Protein AF-A0A0L8HUU6-F1 (afdb_monomer_lite)

Foldseek 3Di:
DAPPDQWRWDDDPPWIWTKHKDFADDKDWDWDFPPPDVDGDTHTDDMDRMDIDIDTDDDDDDDPDDDPDPVPDDDDDDDDDDDDDDDPDDDD

InterPro domains:
  IPR019481 Transcription factor TFIIIC, triple barrel domain [PF10419] (2-60)

pLDDT: mean 78.45, std 20.58, range [37.78, 96.94]

Secondary structure (DSSP, 8-state):
--TTSSS-EEEETTEEEEEEEEEEEEEEEEEEE--SSSS--EEEEEEEEEEEEEEEE---PPP-S----GGG-S--------------PPP-

Structure (mmCIF, N/CA/C/O backbone):
d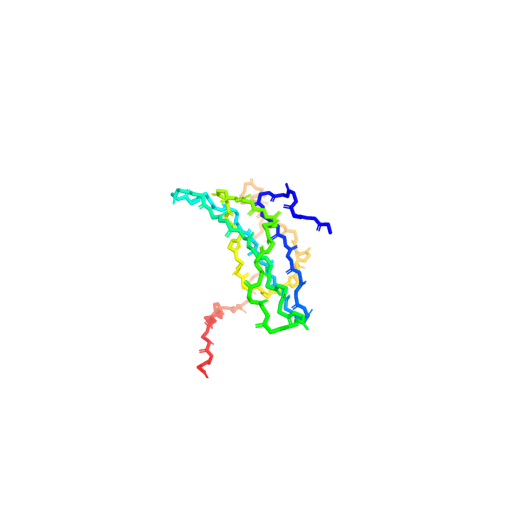ata_AF-A0A0L8HUU6-F1
#
_entry.id   AF-A0A0L8HUU6-F1
#
loop_
_atom_site.group_PDB
_atom_site.id
_atom_site.type_symbol
_atom_site.label_atom_id
_atom_site.label_alt_id
_atom_site.label_comp_id
_atom_site.label_asym_id
_atom_site.label_entity_id
_atom_site.label_seq_id
_atom_site.pdbx_PDB_ins_code
_atom_site.Cartn_x
_atom_site.Cartn_y
_atom_site.Cartn_z
_atom_site.occupancy
_atom_site.B_iso_or_equiv
_atom_site.auth_seq_id
_atom_site.auth_comp_id
_atom_site.auth_asym_id
_atom_site.auth_atom_id
_atom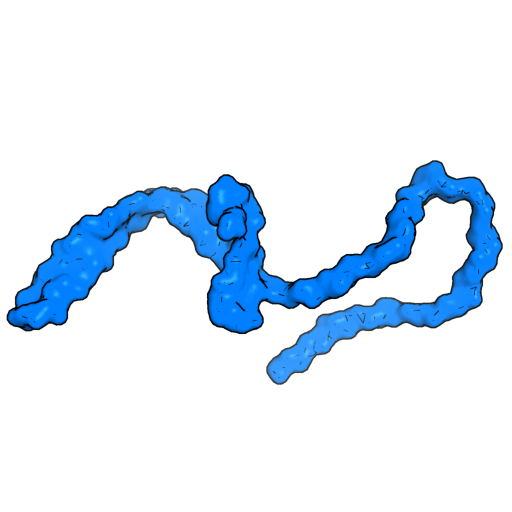_site.pdbx_PDB_model_num
ATOM 1 N N . GLN A 1 1 ? 6.368 -11.371 -3.263 1.00 52.44 1 GLN A N 1
ATOM 2 C CA . GLN A 1 1 ? 7.586 -10.838 -2.606 1.00 52.44 1 GLN A CA 1
ATOM 3 C C . GLN A 1 1 ? 7.837 -9.434 -3.142 1.00 52.44 1 GLN A C 1
ATOM 5 O O . GLN A 1 1 ? 7.566 -9.222 -4.312 1.00 52.44 1 GLN A O 1
ATOM 10 N N . GLY A 1 2 ? 8.285 -8.484 -2.313 1.00 84.06 2 GLY A N 1
ATOM 11 C CA . GLY A 1 2 ? 8.625 -7.123 -2.770 1.00 84.06 2 GLY A CA 1
ATOM 12 C C . GLY A 1 2 ? 8.006 -5.974 -1.968 1.00 84.06 2 GLY A C 1
ATOM 13 O O . GLY A 1 2 ? 8.516 -4.864 -2.046 1.00 84.06 2 GLY A O 1
ATOM 14 N N . LEU A 1 3 ? 6.979 -6.224 -1.144 1.00 89.12 3 LEU A N 1
ATOM 15 C CA . LEU A 1 3 ? 6.297 -5.176 -0.362 1.00 89.12 3 LEU A CA 1
ATOM 16 C C . LEU A 1 3 ? 7.189 -4.500 0.694 1.00 89.12 3 LEU A C 1
ATOM 18 O O . LEU A 1 3 ? 6.970 -3.347 1.020 1.00 89.12 3 LEU A O 1
ATOM 22 N N . GLY A 1 4 ? 8.219 -5.181 1.203 1.00 89.88 4 GLY A N 1
ATOM 23 C CA . GLY A 1 4 ? 9.170 -4.581 2.149 1.00 89.88 4 GLY A CA 1
ATOM 24 C C . GLY A 1 4 ? 10.211 -3.659 1.503 1.00 89.88 4 GLY A C 1
ATOM 25 O O . GLY A 1 4 ? 11.052 -3.110 2.207 1.00 89.88 4 GLY A O 1
ATOM 26 N N . THR A 1 5 ? 10.205 -3.521 0.174 1.00 93.00 5 THR A N 1
ATOM 27 C CA . THR A 1 5 ? 11.168 -2.671 -0.538 1.00 93.00 5 THR A CA 1
ATOM 28 C C . THR A 1 5 ? 10.655 -1.229 -0.639 1.00 93.00 5 THR A C 1
ATOM 30 O O . THR A 1 5 ? 9.444 -1.014 -0.602 1.00 93.00 5 THR A O 1
ATOM 33 N N . PRO A 1 6 ? 11.538 -0.226 -0.812 1.00 90.56 6 PRO A N 1
ATOM 34 C CA . PRO A 1 6 ? 11.111 1.163 -1.001 1.00 90.56 6 PRO A CA 1
ATOM 35 C C . PRO A 1 6 ? 10.222 1.372 -2.236 1.00 90.56 6 PRO A C 1
ATOM 37 O O . PRO A 1 6 ? 9.339 2.227 -2.221 1.00 90.56 6 PRO A O 1
ATOM 40 N N . ASN A 1 7 ? 10.453 0.573 -3.285 1.00 92.81 7 ASN A N 1
ATOM 41 C CA . ASN A 1 7 ? 9.747 0.633 -4.563 1.00 92.81 7 ASN A CA 1
ATOM 42 C C . ASN A 1 7 ? 9.132 -0.739 -4.880 1.00 92.81 7 ASN A C 1
ATOM 44 O O . ASN A 1 7 ? 9.671 -1.480 -5.709 1.00 92.81 7 ASN A O 1
ATOM 48 N N . PRO A 1 8 ? 8.046 -1.132 -4.195 1.00 96.31 8 PRO A N 1
ATOM 49 C CA . PRO A 1 8 ? 7.462 -2.447 -4.390 1.00 96.31 8 PRO A CA 1
ATOM 50 C C . PRO A 1 8 ? 6.826 -2.546 -5.775 1.00 96.31 8 PRO A C 1
ATOM 52 O O . PRO A 1 8 ? 6.122 -1.642 -6.216 1.00 96.31 8 PRO A O 1
ATOM 55 N N . VAL A 1 9 ? 7.019 -3.676 -6.447 1.00 95.38 9 VAL A N 1
ATOM 56 C CA . VAL A 1 9 ? 6.277 -4.009 -7.667 1.00 95.38 9 VAL A CA 1
ATOM 57 C C . VAL A 1 9 ? 5.167 -4.978 -7.295 1.00 95.38 9 VAL A C 1
ATOM 59 O O . VAL A 1 9 ? 5.413 -5.988 -6.632 1.00 95.38 9 VAL A O 1
ATOM 62 N N . VAL A 1 10 ? 3.940 -4.660 -7.696 1.00 95.44 10 VAL A N 1
ATOM 63 C CA . VAL A 1 10 ? 2.747 -5.441 -7.355 1.00 95.44 10 VAL A CA 1
ATOM 64 C C . VAL A 1 10 ? 1.984 -5.778 -8.628 1.00 95.44 10 VAL A C 1
ATOM 66 O O . VAL A 1 10 ? 1.793 -4.924 -9.492 1.00 95.44 10 VAL A O 1
ATOM 69 N N . GLN A 1 11 ? 1.532 -7.024 -8.734 1.00 95.75 11 GLN A N 1
ATOM 70 C CA . GLN A 1 11 ? 0.619 -7.464 -9.781 1.00 95.75 11 GLN A CA 1
ATOM 71 C C . GLN A 1 11 ? -0.784 -7.619 -9.198 1.00 95.75 11 GLN A C 1
ATOM 73 O O . GLN A 1 11 ? -0.971 -8.331 -8.212 1.00 95.75 11 GLN A O 1
ATOM 78 N N . ILE A 1 12 ? -1.764 -6.967 -9.820 1.00 95.19 12 ILE A N 1
ATOM 79 C CA . ILE A 1 12 ? -3.181 -7.087 -9.467 1.00 95.19 12 ILE A CA 1
ATOM 80 C C . ILE A 1 12 ? -3.918 -7.496 -10.741 1.00 95.19 12 ILE A C 1
ATOM 82 O O . ILE A 1 12 ? -3.967 -6.742 -11.715 1.00 95.19 12 ILE A O 1
ATOM 86 N N . GLY A 1 13 ? -4.430 -8.728 -10.770 1.00 95.81 13 GLY A N 1
ATOM 87 C CA . GLY A 1 13 ? -4.955 -9.332 -11.996 1.00 95.81 13 GLY A CA 1
ATOM 88 C C . GLY A 1 13 ? -3.897 -9.379 -13.108 1.00 95.81 13 GLY A C 1
ATOM 89 O O . GLY A 1 13 ? -2.789 -9.879 -12.910 1.00 95.81 13 GLY A O 1
ATOM 90 N N . SER A 1 14 ? -4.230 -8.839 -14.283 1.00 95.44 14 SER A N 1
ATOM 91 C CA . SER A 1 14 ? -3.349 -8.766 -15.464 1.00 95.44 14 SER A CA 1
ATOM 92 C C . SER A 1 14 ? -2.488 -7.494 -15.539 1.00 95.44 14 SER A C 1
ATOM 94 O O . SER A 1 14 ? -1.884 -7.211 -16.572 1.00 95.44 14 SER A O 1
ATOM 96 N N . HIS A 1 15 ? -2.468 -6.686 -14.479 1.00 96.88 15 HIS A N 1
ATOM 97 C CA . HIS A 1 15 ? -1.856 -5.360 -14.475 1.00 96.88 15 HIS A CA 1
ATOM 98 C C . HIS A 1 15 ? -0.666 -5.311 -13.511 1.00 96.88 15 HIS A C 1
ATOM 100 O O . HIS A 1 15 ? -0.749 -5.827 -12.396 1.00 96.88 15 HIS A O 1
ATOM 106 N N . ILE A 1 16 ? 0.422 -4.656 -13.931 1.00 96.69 16 ILE A N 1
ATOM 107 C CA . ILE A 1 16 ? 1.622 -4.436 -13.114 1.00 96.69 16 ILE A CA 1
ATOM 108 C C . ILE A 1 16 ? 1.647 -2.992 -12.619 1.00 96.69 16 ILE A C 1
ATOM 110 O O . ILE A 1 16 ? 1.357 -2.059 -13.373 1.00 96.69 16 ILE A O 1
ATOM 114 N N . PHE A 1 17 ? 2.016 -2.808 -11.356 1.00 96.88 17 PHE A N 1
ATOM 115 C CA . PHE A 1 17 ? 2.109 -1.514 -10.698 1.00 96.88 17 PHE A CA 1
ATOM 116 C C . PHE A 1 17 ? 3.470 -1.344 -10.032 1.00 96.88 17 PHE A C 1
ATOM 118 O O . PHE A 1 17 ? 3.955 -2.249 -9.355 1.00 96.88 17 PHE A O 1
ATOM 125 N N . SER A 1 18 ? 4.051 -0.158 -10.194 1.00 96.00 18 SER A N 1
ATOM 126 C CA . SER A 1 18 ? 5.171 0.310 -9.383 1.00 96.00 18 SER A CA 1
ATOM 127 C C . SER A 1 18 ? 4.620 1.094 -8.204 1.00 96.00 18 SER A C 1
ATOM 129 O O . SER A 1 18 ? 3.796 1.994 -8.380 1.00 96.00 18 SER A O 1
ATOM 131 N N . GLY A 1 19 ? 5.080 0.752 -7.013 1.00 96.56 19 GLY A N 1
ATOM 132 C CA . GLY A 1 19 ? 4.660 1.365 -5.772 1.00 96.56 19 GLY A CA 1
ATOM 133 C C . GLY A 1 19 ? 5.673 2.358 -5.218 1.00 96.56 19 GLY A C 1
ATOM 134 O O . GLY A 1 19 ? 6.870 2.234 -5.468 1.00 96.56 19 GLY A O 1
ATOM 135 N N . LYS A 1 20 ? 5.180 3.318 -4.436 1.00 95.94 20 LYS A N 1
ATOM 136 C CA . LYS A 1 20 ? 5.976 4.220 -3.598 1.00 95.94 20 LYS A CA 1
ATOM 137 C C . LYS A 1 20 ? 5.243 4.449 -2.281 1.00 95.94 20 LYS A C 1
ATOM 139 O O . LYS A 1 20 ? 4.056 4.774 -2.282 1.00 95.94 20 LYS A O 1
ATOM 144 N N . TYR A 1 21 ? 5.945 4.288 -1.166 1.00 95.81 21 TYR A N 1
ATOM 145 C CA . TYR A 1 21 ? 5.398 4.621 0.145 1.00 95.81 21 TYR A CA 1
ATOM 146 C C . TYR A 1 21 ? 5.481 6.125 0.409 1.00 95.81 21 TYR A C 1
ATOM 148 O O . TYR A 1 21 ? 6.526 6.740 0.199 1.00 95.81 21 TYR A O 1
ATOM 156 N N . GLU A 1 22 ? 4.395 6.703 0.912 1.00 94.88 22 GLU A N 1
ATOM 157 C CA . GLU A 1 22 ? 4.335 8.088 1.376 1.00 94.88 22 GLU A CA 1
ATOM 158 C C . GLU A 1 22 ? 3.717 8.147 2.771 1.00 94.88 22 GLU A C 1
ATOM 160 O O . GLU A 1 22 ? 2.780 7.411 3.085 1.00 94.88 22 GLU A O 1
ATOM 165 N N . THR A 1 23 ? 4.261 9.015 3.618 1.00 94.06 23 THR A N 1
ATOM 166 C CA . THR A 1 23 ? 3.719 9.275 4.953 1.00 94.06 23 THR A CA 1
ATOM 167 C C . THR A 1 23 ? 2.573 10.278 4.847 1.00 94.06 23 THR A C 1
ATOM 169 O O . THR A 1 23 ? 2.678 11.280 4.141 1.00 94.06 23 THR A O 1
ATOM 172 N N . ASN A 1 24 ? 1.478 10.026 5.556 1.00 90.06 24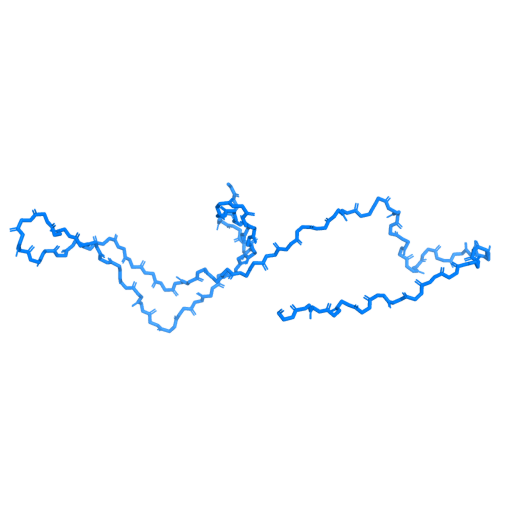 ASN A N 1
ATOM 173 C CA . ASN A 1 24 ? 0.363 10.953 5.684 1.00 90.06 24 ASN A CA 1
ATOM 174 C C . ASN A 1 24 ? 0.593 11.941 6.822 1.00 90.06 24 ASN A C 1
ATOM 176 O O . ASN A 1 24 ? 1.231 11.632 7.825 1.00 90.06 24 ASN A O 1
ATOM 180 N N . VAL A 1 25 ? -0.050 13.101 6.717 1.00 93.12 25 VAL A N 1
ATOM 181 C CA . VAL A 1 25 ? -0.290 13.946 7.886 1.00 93.12 25 VAL A CA 1
ATOM 182 C C . VAL A 1 25 ? -1.447 13.330 8.680 1.00 93.12 25 VAL A C 1
ATOM 184 O O . VAL A 1 25 ? -2.580 13.297 8.201 1.00 93.12 25 VAL A O 1
ATOM 187 N N . GLY A 1 26 ? -1.151 12.820 9.877 1.00 93.38 26 GLY A N 1
ATOM 188 C CA . GLY A 1 26 ? -2.111 12.147 10.759 1.00 93.38 26 GLY A CA 1
ATOM 189 C C . GLY A 1 26 ? -2.142 10.621 10.605 1.00 93.38 26 GLY A C 1
ATOM 190 O O . GLY A 1 26 ? -1.354 10.030 9.869 1.00 93.38 26 GLY A O 1
ATOM 191 N N . THR A 1 27 ? -3.078 9.984 11.309 1.00 95.81 27 THR A N 1
ATOM 192 C CA . THR A 1 27 ? -3.211 8.520 11.372 1.00 95.81 27 THR A CA 1
ATOM 193 C C . THR A 1 27 ? -4.511 8.084 10.709 1.00 95.81 27 THR A C 1
ATOM 195 O O . THR A 1 27 ? -5.585 8.575 11.047 1.00 95.81 27 THR A O 1
ATOM 198 N N . SER A 1 28 ? -4.424 7.145 9.769 1.00 95.50 28 SER A N 1
ATOM 199 C CA . SER A 1 28 ? -5.590 6.481 9.181 1.00 95.50 28 SER A CA 1
ATOM 200 C C . SER A 1 28 ? -5.958 5.259 10.020 1.00 95.50 28 SER A C 1
ATOM 202 O O . SER A 1 28 ? -5.080 4.455 10.326 1.00 95.50 28 SER A O 1
ATOM 204 N N . LEU A 1 29 ? -7.235 5.117 10.378 1.00 96.00 29 LEU A N 1
ATOM 205 C CA . LEU A 1 29 ? -7.784 3.954 11.082 1.00 96.00 29 LEU A CA 1
ATOM 206 C C . LEU A 1 29 ? -8.656 3.151 10.115 1.00 96.00 29 LEU A C 1
ATOM 208 O O . LEU A 1 29 ? -9.461 3.737 9.390 1.00 96.00 29 LEU A O 1
ATOM 212 N N . LEU A 1 30 ? -8.493 1.832 10.097 1.00 95.12 30 LEU A N 1
ATOM 213 C CA . LEU A 1 30 ? -9.289 0.922 9.280 1.00 95.12 30 LEU A CA 1
ATOM 214 C C . LEU A 1 30 ? -10.194 0.093 10.190 1.00 95.12 30 LEU A C 1
ATOM 216 O O . LEU A 1 30 ? -9.742 -0.451 11.200 1.00 95.12 30 LEU A O 1
ATOM 220 N N . PHE A 1 31 ? -11.458 -0.014 9.796 1.00 95.25 31 PHE A N 1
ATOM 221 C CA . PHE A 1 31 ? -12.472 -0.813 10.470 1.00 95.25 31 PHE A CA 1
ATOM 222 C C . PHE A 1 31 ? -13.095 -1.781 9.469 1.00 95.25 31 PHE A C 1
ATOM 224 O O . PHE A 1 31 ? -13.311 -1.400 8.317 1.00 95.25 31 PHE A O 1
ATOM 231 N N . ASP A 1 32 ? -13.372 -3.003 9.911 1.00 92.56 32 ASP A N 1
ATOM 232 C CA . ASP A 1 32 ? -14.182 -3.956 9.161 1.00 92.56 32 ASP A CA 1
ATOM 233 C C . ASP A 1 32 ? -15.659 -3.763 9.494 1.00 92.56 32 ASP A C 1
ATOM 235 O O . ASP A 1 32 ? -16.014 -3.447 10.638 1.00 92.56 32 ASP A O 1
ATOM 239 N N . ASP A 1 33 ? -16.512 -3.973 8.499 1.00 87.06 33 ASP A N 1
ATOM 240 C CA . ASP A 1 33 ? -17.957 -3.881 8.663 1.00 87.06 33 ASP A CA 1
ATOM 241 C C . ASP A 1 33 ? -18.546 -5.279 8.862 1.00 87.06 33 ASP A C 1
ATOM 243 O O . ASP A 1 33 ? -18.721 -6.060 7.923 1.00 87.06 33 ASP A O 1
ATOM 247 N N . LEU A 1 34 ? -18.869 -5.606 10.113 1.00 82.19 34 LEU A N 1
ATOM 248 C CA . LEU A 1 34 ? -19.505 -6.868 10.475 1.00 82.19 34 LEU A CA 1
ATOM 249 C C . LEU A 1 34 ? -21.027 -6.728 10.399 1.00 82.19 34 LEU A C 1
ATOM 251 O O . LEU A 1 34 ? -21.742 -6.975 11.371 1.00 82.19 34 LEU A O 1
ATOM 255 N N . ASN A 1 35 ? -21.535 -6.374 9.221 1.00 70.31 35 ASN A N 1
ATOM 256 C CA . ASN A 1 35 ? -22.963 -6.383 8.918 1.00 70.31 35 ASN A CA 1
ATOM 257 C C . ASN A 1 35 ? -23.458 -7.826 8.718 1.00 70.31 35 ASN A C 1
ATOM 259 O O . ASN A 1 35 ? -23.781 -8.251 7.610 1.00 70.31 35 ASN A O 1
ATOM 263 N N . LYS A 1 36 ? -23.476 -8.613 9.800 1.00 68.69 36 LYS A N 1
ATOM 264 C CA . LYS A 1 36 ? -23.980 -9.995 9.779 1.00 68.69 36 LYS A CA 1
ATOM 265 C C . LYS A 1 36 ? -25.446 -10.101 10.196 1.00 68.69 36 LYS A C 1
ATOM 267 O O . LYS A 1 36 ? -26.147 -10.940 9.649 1.00 68.69 36 LYS A O 1
ATOM 272 N N . ASP A 1 37 ? -25.934 -9.197 11.052 1.00 70.88 37 ASP A N 1
ATOM 273 C CA . ASP A 1 37 ? -27.229 -9.383 11.730 1.00 70.88 37 ASP A CA 1
ATOM 274 C C . ASP A 1 37 ? -28.094 -8.103 11.826 1.00 70.88 37 ASP A C 1
ATOM 276 O O . ASP A 1 37 ? -28.956 -7.984 12.694 1.00 70.88 37 ASP A O 1
ATOM 280 N N . GLY A 1 38 ? -27.875 -7.109 10.955 1.00 69.44 38 GLY A N 1
ATOM 281 C CA . GLY A 1 38 ? -28.655 -5.855 10.937 1.00 69.44 38 GLY A CA 1
ATOM 282 C C . GLY A 1 38 ? -28.291 -4.842 12.034 1.00 69.44 38 GLY A C 1
ATOM 283 O O . GLY A 1 38 ? -28.800 -3.722 12.036 1.00 69.44 38 GLY A O 1
ATOM 284 N N . THR A 1 39 ? -27.377 -5.196 12.937 1.00 73.94 39 THR A N 1
ATOM 285 C CA . THR A 1 39 ? -26.687 -4.276 13.846 1.00 73.94 39 THR A CA 1
ATOM 286 C C . THR A 1 39 ? -25.376 -3.818 13.218 1.00 73.94 39 THR A C 1
ATOM 288 O O . THR A 1 39 ? -24.493 -4.629 12.952 1.00 73.94 39 THR A O 1
ATOM 291 N N . SER A 1 40 ? -25.222 -2.506 13.023 1.00 77.94 40 SER A N 1
ATOM 292 C CA . SER A 1 40 ? -23.984 -1.907 12.518 1.00 77.94 40 SER A CA 1
ATOM 293 C C . SER A 1 40 ? -22.879 -2.016 13.574 1.00 77.94 40 SER A C 1
ATOM 295 O O . SER A 1 40 ? -22.762 -1.159 14.458 1.00 77.94 40 SER A O 1
ATOM 297 N N . LYS A 1 41 ? -22.090 -3.091 13.518 1.00 87.00 41 LYS A N 1
ATOM 298 C CA . LYS A 1 41 ? -20.935 -3.306 14.391 1.00 87.00 41 LYS A CA 1
ATOM 299 C C . LYS A 1 41 ? -19.654 -3.183 13.573 1.00 87.00 41 LYS A C 1
ATOM 301 O O . LYS A 1 41 ? -19.438 -3.941 12.636 1.00 87.00 41 LYS A O 1
ATOM 306 N N . LEU A 1 42 ? -18.799 -2.247 13.974 1.00 91.38 42 LEU A 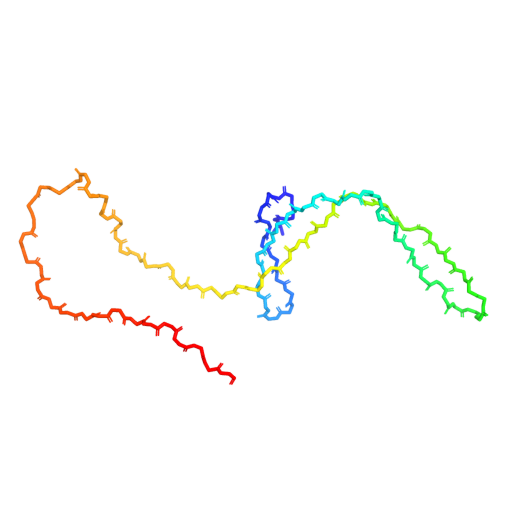N 1
ATOM 307 C CA . LEU A 1 42 ? -17.477 -2.053 13.386 1.00 91.38 42 LEU A CA 1
ATOM 308 C C . LEU A 1 42 ? -16.417 -2.748 14.242 1.00 91.38 42 LEU A C 1
ATOM 310 O O . LEU A 1 42 ? -16.415 -2.596 15.468 1.00 91.38 42 LEU A O 1
ATOM 314 N N . GLU A 1 43 ? -15.510 -3.482 13.606 1.00 93.06 43 GLU A N 1
ATOM 315 C CA . GLU A 1 43 ? -14.338 -4.069 14.260 1.00 93.06 43 GLU A CA 1
ATOM 316 C C . GLU A 1 43 ? -13.081 -3.307 13.844 1.00 93.06 43 GLU A C 1
ATOM 318 O O . GLU A 1 43 ? -12.826 -3.099 12.663 1.00 93.06 43 GLU A O 1
ATOM 323 N N . TYR A 1 44 ? -12.290 -2.854 14.815 1.00 94.81 44 TYR A N 1
ATOM 324 C CA . TYR A 1 44 ? -11.022 -2.192 14.526 1.00 94.81 44 TYR A CA 1
ATOM 325 C C . TYR A 1 44 ? -10.019 -3.196 13.940 1.00 94.81 44 TYR A C 1
ATOM 327 O O . TYR A 1 44 ? -9.725 -4.211 14.569 1.00 94.81 44 TYR A O 1
ATOM 335 N N . LEU A 1 45 ? -9.461 -2.885 12.767 1.00 95.31 45 LEU A N 1
ATOM 336 C CA . LEU A 1 45 ? -8.484 -3.737 12.087 1.00 95.31 45 LEU A CA 1
ATOM 337 C C . LEU A 1 45 ? -7.056 -3.258 12.323 1.00 95.31 45 LEU A C 1
ATOM 339 O O . LEU A 1 45 ? -6.202 -4.005 12.800 1.00 95.31 45 LEU A O 1
ATOM 343 N N . CYS A 1 46 ? -6.766 -2.014 11.943 1.00 95.31 46 CYS A N 1
ATOM 344 C CA . CYS A 1 46 ? -5.416 -1.476 12.027 1.00 95.31 46 CYS A CA 1
ATOM 345 C C . CYS A 1 46 ? -5.387 0.051 11.963 1.00 95.31 46 CYS A C 1
ATOM 347 O O . CYS A 1 46 ? -6.378 0.716 11.655 1.00 95.31 46 CYS A O 1
ATOM 349 N N . HIS A 1 47 ? -4.205 0.601 12.230 1.00 96.88 47 HIS A N 1
ATOM 350 C CA . HIS A 1 47 ? -3.889 1.998 12.001 1.00 96.88 47 HIS A CA 1
ATOM 351 C C . HIS A 1 47 ? -2.601 2.121 11.198 1.00 96.88 47 HIS A C 1
ATOM 353 O O . HIS A 1 47 ? -1.715 1.267 11.277 1.00 96.88 47 HIS A O 1
ATOM 359 N N . THR A 1 48 ? -2.485 3.192 10.423 1.00 96.44 48 THR A N 1
ATOM 360 C CA . THR A 1 48 ? -1.266 3.484 9.675 1.00 96.44 48 THR A CA 1
ATOM 361 C C . THR A 1 48 ? -1.088 4.976 9.444 1.00 96.44 48 THR A C 1
ATOM 363 O O . THR A 1 48 ? -2.047 5.724 9.247 1.00 96.44 48 THR A O 1
ATOM 366 N N . ASP A 1 49 ? 0.164 5.403 9.436 1.00 95.81 49 ASP A N 1
ATOM 367 C CA . ASP A 1 49 ? 0.619 6.722 9.015 1.00 95.81 49 ASP A CA 1
ATOM 368 C C . ASP A 1 49 ? 1.183 6.699 7.583 1.00 95.81 49 ASP A C 1
ATOM 370 O O . ASP A 1 49 ? 1.598 7.736 7.079 1.00 95.81 49 ASP A O 1
ATOM 374 N N . LYS A 1 50 ? 1.181 5.549 6.890 1.00 93.38 50 LYS A N 1
ATOM 375 C CA . LYS A 1 50 ? 1.749 5.391 5.542 1.00 93.38 50 LYS A CA 1
ATOM 376 C C . LYS A 1 50 ? 0.709 4.924 4.533 1.00 93.38 50 LYS A C 1
ATOM 378 O O . LYS A 1 50 ? -0.171 4.122 4.832 1.00 93.38 50 LYS A O 1
ATOM 383 N N . LYS A 1 51 ? 0.842 5.397 3.297 1.00 94.06 51 LYS A N 1
ATOM 384 C CA . LYS A 1 51 ? 0.097 4.921 2.127 1.00 94.06 51 LYS A CA 1
ATOM 385 C C . LYS A 1 51 ? 1.063 4.392 1.083 1.00 94.06 51 LYS A C 1
ATOM 387 O O . LYS A 1 51 ? 2.129 4.959 0.871 1.00 94.06 51 LYS A O 1
ATOM 392 N N . LEU A 1 52 ? 0.667 3.310 0.421 1.00 95.44 52 LEU A N 1
ATOM 393 C CA . LEU A 1 52 ? 1.350 2.802 -0.760 1.00 95.44 52 LEU A CA 1
ATOM 394 C C . LEU A 1 52 ? 0.647 3.345 -2.005 1.00 95.44 52 LEU A C 1
ATOM 396 O O . LEU A 1 52 ? -0.453 2.906 -2.336 1.00 95.44 52 LEU A O 1
ATOM 400 N N . LEU A 1 53 ? 1.273 4.297 -2.691 1.00 95.38 53 LEU A N 1
ATOM 401 C CA . LEU A 1 53 ? 0.778 4.802 -3.966 1.00 95.38 53 LEU A CA 1
ATOM 402 C C . LEU A 1 53 ? 1.195 3.837 -5.069 1.00 95.38 53 LEU A C 1
ATOM 404 O O . LEU A 1 53 ? 2.369 3.490 -5.161 1.00 95.38 53 LEU A O 1
ATOM 408 N N . LEU A 1 54 ? 0.250 3.430 -5.916 1.00 96.94 54 LEU A N 1
ATOM 409 C CA . LEU A 1 54 ? 0.490 2.523 -7.035 1.00 96.94 54 LEU A CA 1
ATOM 410 C C . LEU A 1 54 ? 0.313 3.258 -8.364 1.00 96.94 54 LEU A C 1
ATOM 412 O O . LEU A 1 54 ? -0.735 3.844 -8.629 1.00 96.94 54 LEU A O 1
ATOM 416 N N . LYS A 1 55 ? 1.321 3.171 -9.231 1.00 96.69 55 LYS A N 1
ATOM 417 C CA . LYS A 1 55 ? 1.264 3.642 -10.617 1.00 96.69 55 LYS A CA 1
ATOM 418 C C . LYS A 1 55 ? 1.341 2.444 -11.554 1.00 96.69 55 LYS A C 1
ATOM 420 O O . LYS A 1 55 ? 2.297 1.675 -11.481 1.00 96.69 55 LYS A O 1
ATOM 425 N N . ARG A 1 56 ? 0.354 2.283 -12.441 1.00 96.75 56 ARG A N 1
ATOM 426 C CA . ARG A 1 56 ? 0.374 1.220 -13.458 1.00 96.75 56 ARG A CA 1
ATOM 427 C C . ARG A 1 56 ? 1.585 1.405 -14.373 1.00 96.75 56 ARG A C 1
ATOM 429 O O . ARG A 1 56 ? 1.853 2.519 -14.824 1.00 96.75 56 ARG A O 1
ATOM 436 N N . VAL A 1 57 ? 2.287 0.315 -14.655 1.00 96.38 57 VAL A N 1
ATOM 437 C CA . VAL A 1 57 ? 3.452 0.285 -15.543 1.00 96.38 57 VAL A CA 1
ATOM 438 C C . VAL A 1 57 ? 3.304 -0.812 -16.592 1.00 96.38 57 VAL A C 1
ATOM 440 O O . VAL A 1 57 ? 2.630 -1.819 -16.374 1.00 96.38 57 VAL A O 1
ATOM 443 N N . PHE A 1 58 ? 3.948 -0.606 -17.739 1.00 95.81 58 PHE A N 1
ATOM 444 C CA . PHE A 1 58 ? 4.046 -1.591 -18.810 1.00 95.81 58 PHE A CA 1
ATOM 445 C C . PHE A 1 58 ? 5.486 -2.073 -18.890 1.00 95.81 58 PHE A C 1
ATOM 447 O O . PHE A 1 58 ? 6.415 -1.267 -18.906 1.00 95.81 58 PHE A O 1
ATOM 454 N N . LEU A 1 59 ? 5.665 -3.390 -18.901 1.00 92.75 59 LEU A N 1
ATOM 455 C CA . LEU A 1 59 ? 6.987 -3.987 -18.988 1.00 92.75 59 LEU A CA 1
ATOM 456 C C . LEU A 1 59 ? 7.492 -3.885 -20.425 1.00 92.75 59 LEU A C 1
ATOM 458 O O . LEU A 1 59 ? 6.766 -4.183 -21.372 1.00 92.75 59 LEU A O 1
ATOM 462 N N . GLN A 1 60 ? 8.746 -3.480 -20.567 1.00 91.69 60 GLN A N 1
ATOM 463 C CA . GLN A 1 60 ? 9.465 -3.510 -21.831 1.00 91.69 60 GLN A CA 1
ATOM 464 C C . GLN A 1 60 ? 10.560 -4.563 -21.727 1.00 91.69 60 GLN A 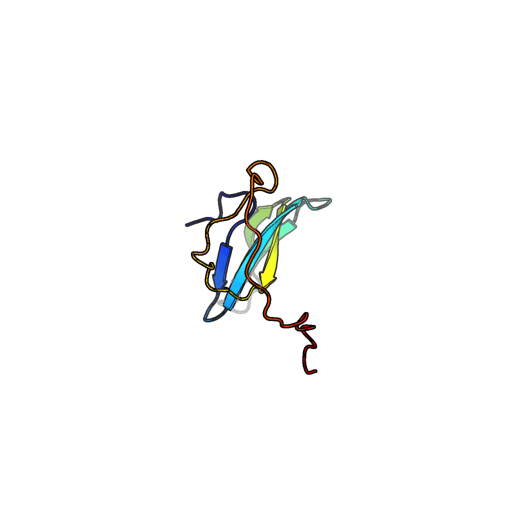C 1
ATOM 466 O O . GLN A 1 60 ? 11.160 -4.741 -20.662 1.00 91.69 60 GLN A O 1
ATOM 471 N N . LYS A 1 61 ? 10.799 -5.287 -22.824 1.00 93.31 61 LYS A N 1
ATOM 472 C CA . LYS A 1 61 ? 11.938 -6.198 -22.897 1.00 93.31 61 LYS A CA 1
ATOM 473 C C . LYS A 1 61 ? 13.205 -5.363 -22.709 1.00 93.31 61 LYS A C 1
ATOM 475 O O . LYS A 1 61 ? 13.332 -4.293 -23.294 1.00 93.31 61 LYS A O 1
ATOM 480 N N . LYS A 1 62 ? 14.120 -5.843 -21.872 1.00 90.12 62 LYS A N 1
ATOM 481 C CA . LYS A 1 62 ? 15.448 -5.249 -21.776 1.00 90.12 62 LYS A CA 1
ATOM 482 C C . LYS A 1 62 ? 16.205 -5.584 -23.063 1.00 90.12 62 LYS A C 1
ATOM 484 O O . LYS A 1 62 ? 16.272 -6.756 -23.423 1.00 90.12 62 LYS A O 1
ATOM 489 N N . ASP A 1 63 ? 16.743 -4.574 -23.737 1.00 85.81 63 ASP A N 1
ATOM 490 C CA . ASP A 1 63 ? 17.635 -4.801 -24.869 1.00 85.81 63 ASP A CA 1
ATOM 491 C C . ASP A 1 63 ? 18.967 -5.355 -24.354 1.00 85.81 63 ASP A C 1
ATOM 493 O O . ASP A 1 63 ? 19.565 -4.819 -23.418 1.00 85.81 63 ASP A O 1
ATOM 497 N N . ASP A 1 64 ? 19.412 -6.452 -24.961 1.00 77.31 64 ASP A N 1
ATOM 498 C CA . ASP A 1 64 ? 20.654 -7.148 -24.606 1.00 77.31 64 ASP A CA 1
ATOM 499 C C . ASP A 1 64 ? 21.898 -6.460 -25.205 1.00 77.31 64 ASP A C 1
ATOM 501 O O . ASP A 1 64 ? 23.005 -6.989 -25.123 1.00 77.31 64 ASP A O 1
ATOM 505 N N . SER A 1 65 ? 21.735 -5.283 -25.822 1.00 73.50 65 SER A N 1
ATOM 506 C CA . SER A 1 65 ? 22.855 -4.511 -26.354 1.00 73.50 65 SER A CA 1
ATOM 507 C C . SER A 1 65 ? 23.776 -4.067 -25.214 1.00 73.50 65 SER A C 1
ATOM 509 O O . SER A 1 65 ? 23.275 -3.549 -24.205 1.00 73.50 65 SER A O 1
ATOM 511 N N . PRO A 1 66 ? 25.103 -4.215 -25.360 1.00 63.03 66 PRO A N 1
ATOM 512 C CA . PRO A 1 66 ? 26.042 -3.696 -24.380 1.00 63.03 66 PRO A CA 1
ATOM 513 C C . PRO A 1 66 ? 25.800 -2.195 -24.206 1.00 63.03 66 PRO A C 1
ATOM 515 O O . PRO A 1 66 ? 25.690 -1.450 -25.181 1.00 63.03 66 PRO A O 1
ATOM 518 N N . ARG A 1 67 ? 25.667 -1.758 -22.950 1.00 59.56 67 ARG A N 1
ATOM 519 C CA . ARG A 1 67 ? 25.725 -0.336 -22.623 1.00 59.56 67 ARG A CA 1
ATOM 520 C C . ARG A 1 67 ? 27.158 0.090 -22.897 1.00 59.56 67 ARG A C 1
ATOM 522 O O . ARG A 1 67 ? 28.054 -0.332 -22.180 1.00 59.56 67 ARG A O 1
ATOM 529 N N . ILE A 1 68 ? 27.364 0.825 -23.980 1.00 61.09 68 ILE A N 1
ATOM 530 C CA . ILE A 1 68 ? 28.632 1.500 -24.223 1.00 61.09 68 ILE A CA 1
ATOM 531 C C . ILE A 1 68 ? 28.571 2.754 -23.359 1.00 61.09 68 ILE A C 1
ATOM 533 O O . ILE A 1 68 ? 27.839 3.694 -23.679 1.00 61.09 68 ILE A O 1
ATOM 537 N N . ASP A 1 69 ? 29.252 2.720 -22.218 1.00 63.00 69 ASP A N 1
ATOM 538 C CA . ASP A 1 69 ? 29.488 3.923 -21.434 1.00 63.00 69 ASP A CA 1
ATOM 539 C C . ASP A 1 69 ? 30.433 4.818 -22.257 1.00 63.00 69 ASP A C 1
ATOM 541 O O . ASP A 1 69 ? 31.399 4.352 -22.858 1.00 63.00 69 ASP A O 1
ATOM 545 N N . ILE A 1 70 ? 30.096 6.104 -22.370 1.00 59.28 70 ILE A N 1
ATOM 546 C CA . ILE A 1 70 ? 30.725 7.061 -23.305 1.00 59.28 70 ILE A CA 1
ATOM 547 C C . ILE A 1 70 ? 32.229 7.263 -23.010 1.00 59.28 70 ILE A C 1
ATOM 549 O O . ILE A 1 70 ? 32.956 7.772 -23.859 1.00 59.28 70 ILE A O 1
ATOM 553 N N . ASP A 1 71 ? 32.701 6.813 -21.847 1.00 57.56 71 ASP A N 1
ATOM 554 C CA . ASP A 1 71 ? 34.101 6.890 -21.425 1.00 57.56 71 ASP A CA 1
ATOM 555 C C . ASP A 1 71 ? 35.014 5.823 -22.069 1.00 57.56 71 ASP A C 1
ATOM 557 O O . ASP A 1 71 ? 36.231 5.980 -22.022 1.00 57.56 71 ASP A O 1
ATOM 561 N N . ASP A 1 72 ? 34.463 4.801 -22.741 1.00 52.66 72 ASP A N 1
ATOM 562 C CA . ASP A 1 72 ? 35.238 3.784 -23.482 1.00 52.66 72 ASP A CA 1
ATOM 563 C C . ASP A 1 72 ? 35.328 4.075 -25.000 1.00 52.66 72 ASP A C 1
ATOM 565 O O . ASP A 1 72 ? 35.623 3.192 -25.811 1.00 52.66 72 ASP A O 1
ATOM 569 N N . MET A 1 73 ? 35.062 5.317 -25.423 1.00 55.09 73 MET A N 1
ATOM 570 C CA . MET A 1 73 ? 35.135 5.729 -26.829 1.00 55.09 73 MET A CA 1
ATOM 571 C C . MET A 1 73 ? 36.588 5.970 -27.285 1.00 55.09 73 MET A C 1
ATOM 573 O O . MET A 1 73 ? 36.991 7.113 -27.497 1.00 55.09 73 MET A O 1
ATOM 577 N N . GLU A 1 74 ? 37.348 4.902 -27.533 1.00 53.59 74 GLU A N 1
ATOM 578 C CA . GLU A 1 74 ? 38.411 4.937 -28.546 1.00 53.59 74 GLU A CA 1
ATOM 579 C C . GLU A 1 74 ? 37.981 4.131 -29.782 1.00 53.59 74 GLU A C 1
ATOM 581 O O . GLU A 1 74 ? 37.953 2.905 -29.795 1.00 53.59 74 GLU A O 1
ATOM 586 N N . ASP A 1 75 ? 37.635 4.896 -30.819 1.00 53.00 75 ASP A N 1
ATOM 587 C CA . ASP A 1 75 ? 37.565 4.533 -32.236 1.00 53.00 75 ASP A CA 1
ATOM 588 C C . ASP A 1 75 ? 36.507 3.495 -32.676 1.00 53.00 75 ASP A C 1
ATOM 590 O O . ASP A 1 75 ? 36.739 2.291 -32.732 1.00 53.00 75 ASP A O 1
ATOM 594 N N . CYS A 1 76 ? 35.339 3.987 -33.109 1.00 43.50 76 CYS A N 1
ATOM 595 C CA . CYS A 1 76 ? 34.466 3.287 -34.059 1.00 43.50 76 CYS A CA 1
ATOM 596 C C . CYS A 1 76 ? 33.751 4.301 -34.961 1.00 43.50 76 CYS A C 1
ATOM 598 O O . CYS A 1 76 ? 32.610 4.710 -34.737 1.00 43.50 76 CYS A O 1
ATOM 600 N N . SER A 1 77 ? 34.436 4.693 -36.033 1.00 47.84 77 SER A N 1
ATOM 601 C CA . SER A 1 77 ? 33.747 5.064 -37.266 1.00 47.84 77 SER A CA 1
ATOM 602 C C . SER A 1 77 ? 33.033 3.821 -37.827 1.00 47.84 77 SER A C 1
ATOM 604 O O . SER A 1 77 ? 33.602 2.735 -37.822 1.00 47.84 77 SER A O 1
ATOM 606 N N . ILE A 1 78 ? 31.807 4.007 -38.351 1.00 47.38 78 ILE A N 1
ATOM 607 C CA . ILE A 1 78 ? 30.897 3.007 -38.969 1.00 47.38 78 ILE A CA 1
ATOM 608 C C . ILE A 1 78 ? 29.980 2.325 -37.922 1.00 47.38 78 ILE A C 1
ATOM 610 O O . ILE A 1 78 ? 30.397 1.448 -37.184 1.00 47.38 78 ILE A O 1
ATOM 614 N N . LEU A 1 79 ? 28.707 2.717 -37.765 1.00 46.56 79 LEU A N 1
ATOM 615 C CA . LEU A 1 79 ? 27.613 2.443 -38.707 1.00 46.56 79 LEU A CA 1
ATOM 616 C C . LEU A 1 79 ? 26.642 3.631 -38.841 1.00 46.56 79 LEU A C 1
ATOM 618 O O . LEU A 1 79 ? 25.804 3.904 -37.985 1.00 46.56 79 LEU A O 1
ATOM 622 N N . SER A 1 80 ? 26.712 4.279 -40.001 1.00 51.28 80 SER A N 1
ATOM 623 C CA . SER A 1 80 ? 25.584 4.984 -40.605 1.00 51.28 80 SER A CA 1
ATOM 624 C C . SER A 1 80 ? 24.482 3.975 -40.942 1.00 51.28 80 SER A C 1
ATOM 626 O O . SER A 1 80 ? 24.730 3.069 -41.736 1.00 51.28 80 SER A O 1
ATOM 628 N N . SER A 1 81 ? 23.292 4.118 -40.347 1.00 41.78 81 SER A N 1
ATOM 629 C CA . SER A 1 81 ? 21.969 3.937 -40.984 1.00 41.78 81 SER A CA 1
ATOM 630 C C . SER A 1 81 ? 20.856 4.211 -39.963 1.00 41.78 81 SER A C 1
ATOM 632 O O . SER A 1 81 ? 20.845 3.654 -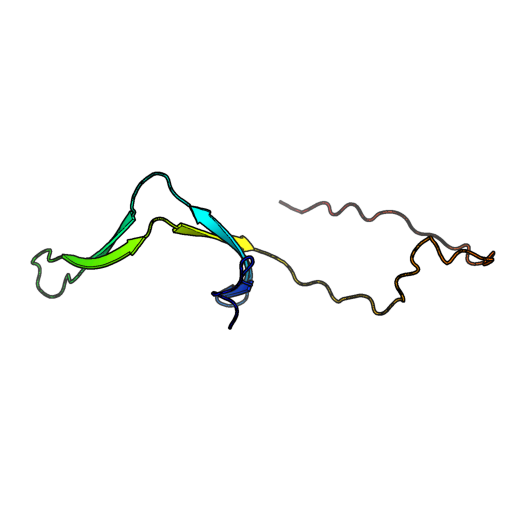38.871 1.00 41.78 81 SER A O 1
ATOM 634 N N . GLY A 1 82 ? 19.951 5.127 -40.309 1.00 46.00 82 GLY A N 1
ATOM 635 C CA . GLY A 1 82 ? 19.033 5.797 -39.390 1.00 46.00 82 GLY A CA 1
ATOM 636 C C . GLY A 1 82 ? 17.885 4.966 -38.809 1.00 46.00 82 GLY A C 1
ATOM 637 O O . GLY A 1 82 ? 17.495 3.930 -39.338 1.00 46.00 82 GLY A O 1
ATOM 638 N N . ASN A 1 83 ? 17.287 5.487 -37.731 1.00 38.19 83 ASN A N 1
ATOM 639 C CA . ASN A 1 83 ? 15.949 6.098 -37.778 1.00 38.19 83 ASN A CA 1
ATOM 640 C C . ASN A 1 83 ? 15.491 6.599 -36.390 1.00 38.19 83 ASN A C 1
ATOM 642 O O . ASN A 1 83 ? 15.214 5.832 -35.476 1.00 38.19 83 ASN A O 1
ATOM 646 N N . THR A 1 84 ? 15.405 7.925 -36.293 1.00 41.84 84 THR A N 1
ATOM 647 C CA . THR A 1 84 ? 14.378 8.779 -35.672 1.00 41.84 84 THR A CA 1
ATOM 648 C C . THR A 1 84 ? 13.445 8.202 -34.591 1.00 41.84 84 THR A C 1
ATOM 650 O O . THR A 1 84 ? 12.525 7.437 -34.872 1.00 41.84 84 THR A O 1
ATOM 653 N N . LEU A 1 85 ? 13.619 8.734 -33.372 1.00 42.84 85 LEU A N 1
ATOM 654 C CA . LEU A 1 85 ? 12.586 9.198 -32.426 1.00 42.84 85 LEU A CA 1
ATOM 655 C C . LEU A 1 85 ? 11.139 8.766 -32.746 1.00 42.84 85 LEU A C 1
ATOM 657 O O . LEU A 1 85 ? 10.399 9.463 -33.443 1.00 42.84 85 LEU A O 1
ATOM 661 N N . ARG A 1 86 ? 10.683 7.659 -32.149 1.00 45.44 86 ARG A N 1
ATOM 662 C CA . ARG A 1 86 ? 9.244 7.397 -32.015 1.00 45.44 86 ARG A CA 1
ATOM 663 C C . ARG A 1 86 ? 8.721 8.123 -30.782 1.00 45.44 86 ARG A C 1
ATOM 665 O O . ARG A 1 86 ? 8.798 7.631 -29.663 1.00 45.44 86 ARG A O 1
ATOM 672 N N . SER A 1 87 ? 8.195 9.318 -31.034 1.00 44.66 87 SER A N 1
ATOM 673 C CA . SER A 1 87 ? 7.191 9.974 -30.198 1.00 44.66 87 SER A CA 1
ATOM 674 C C . SER A 1 87 ? 6.101 8.958 -29.831 1.00 44.66 87 SER A C 1
ATOM 676 O O . SER A 1 87 ? 5.379 8.463 -30.699 1.00 44.66 87 SER A O 1
ATOM 678 N N . CYS A 1 88 ? 6.008 8.605 -28.549 1.00 37.78 88 CYS A N 1
ATOM 679 C CA . CYS A 1 88 ? 4.899 7.824 -28.017 1.00 37.78 88 CYS A CA 1
ATOM 680 C C . CYS A 1 88 ? 3.676 8.742 -27.909 1.00 37.78 88 CYS A C 1
ATOM 682 O O . CYS A 1 88 ? 3.401 9.287 -26.843 1.00 37.78 88 CYS A O 1
ATOM 684 N N . ASN A 1 89 ? 2.956 8.932 -29.015 1.00 44.53 89 ASN A N 1
ATOM 685 C CA . ASN A 1 89 ? 1.630 9.534 -28.973 1.00 44.53 89 ASN A CA 1
ATOM 686 C C . ASN A 1 89 ? 0.628 8.458 -28.523 1.00 44.53 89 ASN A C 1
ATOM 688 O O . ASN A 1 89 ? 0.494 7.420 -29.173 1.00 44.53 89 ASN A O 1
ATOM 692 N N . MET A 1 90 ? -0.022 8.678 -27.381 1.00 43.41 90 MET A N 1
ATOM 693 C CA . MET A 1 90 ? -1.071 7.799 -26.858 1.00 43.41 90 MET A CA 1
ATOM 694 C C . MET A 1 90 ? -2.390 8.086 -27.588 1.00 43.41 90 MET A C 1
ATOM 696 O O . MET A 1 90 ? -2.733 9.261 -27.723 1.00 43.41 90 MET A O 1
ATOM 700 N N . PRO A 1 91 ? -3.151 7.077 -28.046 1.00 49.66 91 PRO A N 1
ATOM 701 C CA . PRO A 1 91 ? -4.541 7.307 -28.414 1.00 49.66 91 PRO A CA 1
ATOM 702 C C . PRO A 1 91 ? -5.389 7.510 -27.146 1.00 49.66 91 PRO A C 1
ATOM 704 O O . PRO A 1 91 ? -5.151 6.853 -26.130 1.00 49.66 91 PRO A O 1
ATOM 707 N N . LEU A 1 92 ? -6.334 8.455 -27.236 1.00 43.47 92 LEU A N 1
ATOM 708 C CA . LEU A 1 92 ? -7.425 8.685 -26.279 1.00 43.47 92 LEU A CA 1
ATOM 709 C C . LEU A 1 92 ? -8.377 7.485 -26.222 1.00 43.47 92 LEU A C 1
ATOM 711 O O . LEU A 1 92 ? -8.642 6.905 -27.301 1.00 43.47 92 LEU A O 1
#

Sequence (92 aa):
QGLGTPNPVVQIGSHIFSGKYETNVGTSLLFDDLNKDGTSKLEYLCHTDKKLLLKRVFLQKKDDSPRIDIDDMEDCSILSSGNTLRSCNMPL

Organism: Octopus bimaculoides (NCBI:txid37653)

Radius of gyration: 24.19 Å; chains: 1; bounding box: 67×25×56 Å